Protein AF-A0A3L7UKW8-F1 (afdb_monomer_lite)

Foldseek 3Di:
DCVVCVVVCVVCLVQAAQAPNGSDDQFGPLLDVVNLVVLLVVLVVVCVVPVPAQEAERWGDQAPRHHPDPSSVVQDDPCSSGVVSLVSSQVSCCVNPNRGYYDYDHDHDD

Secondary structure (DSSP, 8-state):
-TGGGHHHHHH-GGGEEEETTEEEEEEE-TT-HHHHHHHHHHHHHHHHH-TT-SEEE----SSS----SHHHHTT-SHHHHHHHHHHHHHHHHHHHSTT-EEE-------

Sequence (110 aa):
MIADHAETFKKHPEYLSLFGGKRQGIQLCVSNPEVRKLAAQWVLDQFAKKPDRDMVSFETSDEGRHCECEQCAKLGSVSDRVFGLANEVAKAVDKAYPGKMIGLLAYTPT

Structure (mmCIF, N/CA/C/O backbone):
data_AF-A0A3L7UKW8-F1
#
_entry.id   AF-A0A3L7UKW8-F1
#
loop_
_atom_site.group_PDB
_atom_site.id
_atom_site.type_symbol
_atom_site.label_atom_id
_atom_site.label_alt_id
_atom_site.label_comp_id
_atom_site.label_asym_id
_atom_site.label_entity_id
_atom_site.label_seq_id
_atom_site.pdbx_PDB_ins_code
_atom_site.Cartn_x
_atom_site.Cartn_y
_atom_site.Cartn_z
_atom_site.occupancy
_atom_site.B_iso_or_equiv
_atom_site.auth_seq_id
_atom_site.auth_comp_id
_atom_site.auth_asym_id
_atom_site.auth_atom_id
_atom_site.pdbx_PDB_model_num
ATOM 1 N N . MET A 1 1 ? -0.431 9.120 2.650 1.00 90.88 1 MET A N 1
ATOM 2 C CA . MET A 1 1 ? 0.721 8.231 2.945 1.00 90.88 1 MET A CA 1
ATOM 3 C C . MET A 1 1 ? 2.075 8.804 2.520 1.00 90.88 1 MET A C 1
ATOM 5 O O . MET A 1 1 ? 2.847 9.105 3.419 1.00 90.88 1 MET A O 1
ATOM 9 N N . ILE A 1 2 ? 2.404 8.933 1.218 1.00 92.88 2 ILE A N 1
ATOM 10 C CA . ILE A 1 2 ? 3.757 9.365 0.773 1.00 92.88 2 ILE A CA 1
ATOM 11 C C . ILE A 1 2 ? 4.133 10.727 1.367 1.00 92.88 2 ILE A C 1
ATOM 13 O O . ILE A 1 2 ? 5.203 10.858 1.951 1.00 92.88 2 ILE A O 1
ATOM 17 N N . ALA A 1 3 ? 3.236 11.714 1.274 1.00 93.31 3 ALA A N 1
ATOM 18 C CA . ALA A 1 3 ? 3.457 13.048 1.836 1.00 93.31 3 ALA A CA 1
ATOM 19 C C . ALA A 1 3 ? 3.708 13.013 3.355 1.00 93.31 3 ALA A C 1
ATOM 21 O O . ALA A 1 3 ? 4.629 13.663 3.840 1.00 93.31 3 ALA A O 1
ATOM 22 N N . ASP A 1 4 ? 2.959 12.183 4.088 1.00 94.75 4 ASP A N 1
ATOM 23 C CA . ASP A 1 4 ? 3.125 12.002 5.539 1.00 94.75 4 ASP A CA 1
ATOM 24 C C . ASP A 1 4 ? 4.442 11.294 5.913 1.00 94.75 4 ASP A C 1
ATOM 26 O O . ASP A 1 4 ? 4.843 11.315 7.072 1.00 94.75 4 ASP A O 1
ATOM 30 N N . HIS A 1 5 ? 5.110 10.658 4.942 1.00 95.75 5 HIS A N 1
ATOM 31 C CA . HIS A 1 5 ? 6.323 9.851 5.114 1.00 95.75 5 HIS A CA 1
ATOM 32 C C . HIS A 1 5 ? 7.460 10.296 4.181 1.00 95.75 5 HIS A C 1
ATOM 34 O O . HIS A 1 5 ? 8.298 9.481 3.789 1.00 95.75 5 HIS A O 1
ATOM 40 N N . ALA A 1 6 ? 7.509 11.579 3.811 1.00 95.38 6 ALA A N 1
ATOM 41 C CA . ALA A 1 6 ? 8.414 12.080 2.776 1.00 95.38 6 ALA A CA 1
ATOM 42 C C . ALA A 1 6 ? 9.887 11.684 3.004 1.00 95.38 6 ALA A C 1
ATOM 44 O O . ALA A 1 6 ? 10.555 11.235 2.076 1.00 95.38 6 ALA A O 1
ATOM 45 N N . GLU A 1 7 ? 10.387 11.775 4.241 1.00 96.75 7 GLU A N 1
ATOM 46 C CA . GLU A 1 7 ? 11.768 11.396 4.575 1.00 96.75 7 GLU A CA 1
ATOM 47 C C . GLU A 1 7 ? 12.033 9.890 4.436 1.00 96.75 7 GLU A C 1
ATOM 49 O O . GLU A 1 7 ? 13.107 9.495 3.981 1.00 96.75 7 GLU A O 1
ATOM 54 N N . THR A 1 8 ? 11.055 9.040 4.761 1.00 96.81 8 THR A N 1
ATOM 55 C CA . THR A 1 8 ? 11.155 7.589 4.542 1.00 96.81 8 THR A CA 1
ATOM 56 C C . THR A 1 8 ? 11.259 7.289 3.050 1.00 96.81 8 THR A C 1
ATOM 58 O O . THR A 1 8 ? 12.152 6.560 2.635 1.00 96.81 8 THR A O 1
ATOM 61 N N . PHE A 1 9 ? 10.413 7.906 2.222 1.00 96.38 9 PHE A N 1
ATOM 62 C CA . PHE A 1 9 ? 10.438 7.698 0.770 1.00 96.38 9 PHE A CA 1
ATOM 63 C C . PHE A 1 9 ? 11.689 8.280 0.095 1.00 96.38 9 PHE A C 1
ATOM 65 O O . PHE A 1 9 ? 12.151 7.725 -0.899 1.00 96.38 9 PHE A O 1
ATOM 72 N N . LYS A 1 10 ? 12.289 9.346 0.644 1.00 95.62 10 LYS A N 1
ATOM 73 C CA . LYS A 1 10 ? 13.597 9.854 0.188 1.00 95.62 10 LYS A CA 1
ATOM 74 C C . LYS A 1 10 ? 14.735 8.871 0.472 1.00 95.62 10 LYS A C 1
ATOM 76 O O . LYS A 1 10 ? 15.628 8.728 -0.357 1.00 95.62 10 LYS A O 1
ATOM 81 N N . LYS A 1 11 ? 14.714 8.213 1.636 1.00 97.62 11 LYS A N 1
ATOM 82 C CA . LYS A 1 11 ? 15.726 7.216 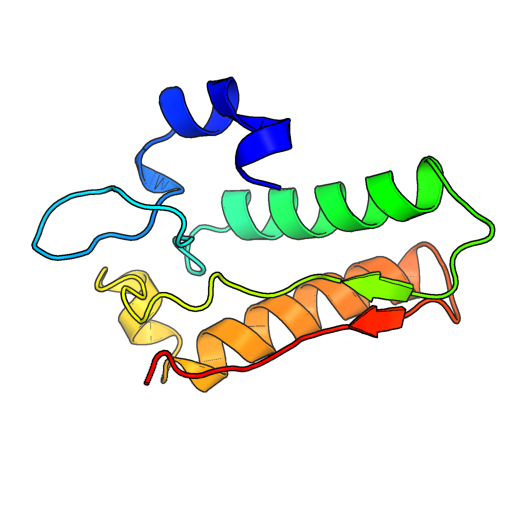2.033 1.00 97.62 11 LYS A CA 1
ATOM 83 C C . LYS A 1 11 ? 15.538 5.866 1.340 1.00 97.62 11 LYS A C 1
ATOM 85 O O . LYS A 1 11 ? 16.520 5.158 1.147 1.00 97.62 11 LYS A O 1
ATOM 90 N N . HIS A 1 12 ? 14.303 5.548 0.960 1.00 97.50 12 HIS A N 1
ATOM 91 C CA . HIS A 1 12 ? 13.906 4.284 0.346 1.00 97.50 12 HIS A CA 1
ATOM 92 C C . HIS A 1 12 ? 13.291 4.508 -1.043 1.00 97.50 12 HIS A C 1
ATOM 94 O O . HIS A 1 12 ? 12.082 4.319 -1.226 1.00 97.50 12 HIS A O 1
ATOM 100 N N . PRO A 1 13 ? 14.079 4.923 -2.054 1.00 96.88 13 PRO A N 1
ATOM 101 C CA . PRO A 1 13 ? 13.561 5.123 -3.407 1.00 96.88 13 PRO A CA 1
ATOM 102 C C . PRO A 1 13 ? 12.937 3.844 -3.995 1.00 96.88 13 PRO A C 1
ATOM 104 O O . PRO A 1 13 ? 12.042 3.923 -4.832 1.00 96.88 13 PRO A O 1
ATOM 107 N N . GLU A 1 14 ? 13.331 2.654 -3.536 1.00 97.75 14 GLU A N 1
ATOM 108 C CA . GLU A 1 14 ? 12.732 1.367 -3.900 1.00 97.75 14 GLU A CA 1
ATOM 109 C C . GLU A 1 14 ? 11.255 1.209 -3.490 1.00 97.75 14 GLU A C 1
ATOM 111 O O . GLU A 1 14 ? 10.588 0.279 -3.959 1.00 97.75 14 GLU A O 1
ATOM 116 N N . TYR A 1 15 ? 10.729 2.104 -2.645 1.00 97.56 15 TYR A N 1
ATOM 117 C CA . TYR A 1 15 ? 9.309 2.150 -2.283 1.00 97.56 15 TYR A CA 1
ATOM 118 C C . TYR A 1 15 ? 8.455 2.812 -3.368 1.00 97.56 15 TYR A C 1
ATOM 120 O O . TYR A 1 15 ? 7.262 2.520 -3.482 1.00 97.56 15 TYR A O 1
ATOM 128 N N . LEU A 1 16 ? 9.061 3.667 -4.194 1.00 97.00 16 LEU A N 1
ATOM 129 C CA . LEU A 1 16 ? 8.397 4.308 -5.323 1.00 97.00 16 LEU A CA 1
ATOM 130 C C . LEU A 1 16 ? 8.306 3.360 -6.518 1.00 97.00 16 LEU A C 1
ATOM 132 O O . LEU A 1 16 ? 9.099 2.426 -6.683 1.00 97.00 16 LEU A O 1
ATOM 136 N N . SER A 1 17 ? 7.329 3.609 -7.382 1.00 96.12 17 SER A N 1
ATOM 137 C CA . SER A 1 17 ? 7.177 2.882 -8.638 1.00 96.12 17 SER A CA 1
ATOM 138 C C . SER A 1 17 ? 8.446 2.971 -9.492 1.00 96.12 17 SER A C 1
ATOM 140 O O . SER A 1 17 ? 9.079 4.023 -9.577 1.00 96.12 17 SER A O 1
ATOM 142 N N . LEU A 1 18 ? 8.838 1.853 -10.107 1.00 97.62 18 LEU A N 1
ATOM 143 C CA . LEU A 1 18 ? 9.782 1.866 -11.220 1.00 97.62 18 LEU A CA 1
ATOM 144 C C . LEU A 1 18 ? 8.982 2.182 -12.481 1.00 97.62 18 LEU A C 1
ATOM 146 O O . LEU A 1 18 ? 8.107 1.397 -12.824 1.00 97.62 18 LEU A O 1
ATOM 150 N N . PHE A 1 19 ? 9.275 3.288 -13.150 1.00 94.94 19 PHE A N 1
ATOM 151 C CA . PHE A 1 19 ? 8.642 3.643 -14.416 1.00 94.94 19 PHE A CA 1
ATOM 152 C C . PHE A 1 19 ? 9.672 4.303 -15.331 1.00 94.94 19 PHE A C 1
ATOM 154 O O . PHE A 1 19 ? 10.371 5.234 -14.910 1.00 94.94 19 PHE A O 1
ATOM 161 N N . GLY A 1 20 ? 9.814 3.798 -16.558 1.00 93.62 20 GLY A N 1
ATOM 162 C CA . GLY A 1 20 ? 10.822 4.290 -17.503 1.00 93.62 20 GLY A CA 1
ATOM 163 C C . GLY A 1 20 ? 12.255 4.130 -16.978 1.00 93.62 20 GLY A C 1
ATOM 164 O O . GLY A 1 20 ? 13.091 5.017 -17.143 1.00 93.62 20 GLY A O 1
ATOM 165 N N . GLY A 1 21 ? 12.523 3.035 -16.258 1.00 95.75 21 GLY A N 1
ATOM 166 C CA . GLY A 1 21 ? 13.844 2.725 -15.698 1.00 95.75 21 GLY A CA 1
ATOM 167 C C . GLY A 1 21 ? 14.255 3.548 -14.469 1.00 95.75 21 GLY A C 1
ATOM 168 O O . GLY A 1 21 ? 15.381 3.399 -13.998 1.00 95.75 21 GLY A O 1
ATOM 169 N N . LYS A 1 22 ? 13.373 4.395 -13.919 1.00 96.62 22 LYS A N 1
ATOM 170 C CA . LYS A 1 22 ? 13.656 5.223 -12.732 1.00 96.62 22 LYS A CA 1
ATOM 171 C C . LYS A 1 22 ? 12.613 5.028 -11.635 1.00 96.62 22 LYS A C 1
ATOM 173 O O . LYS A 1 22 ? 11.433 4.845 -11.918 1.00 96.62 22 LYS A O 1
ATOM 178 N N . ARG A 1 23 ? 13.059 5.081 -10.376 1.00 96.50 23 ARG A N 1
ATOM 179 C CA . ARG A 1 23 ? 12.197 5.084 -9.185 1.00 96.50 23 ARG A CA 1
ATOM 180 C C . ARG A 1 23 ? 11.741 6.511 -8.897 1.00 96.50 23 ARG A C 1
ATOM 182 O O . ARG A 1 23 ? 12.568 7.335 -8.515 1.00 96.50 23 ARG A O 1
ATOM 189 N N . GLN A 1 24 ? 10.473 6.823 -9.152 1.00 93.12 24 GLN A N 1
ATOM 190 C CA . GLN A 1 24 ? 9.982 8.206 -9.115 1.00 93.12 24 GLN A CA 1
ATOM 191 C C . GLN A 1 24 ? 8.452 8.297 -9.020 1.00 93.12 24 GLN A C 1
ATOM 193 O O . GLN A 1 24 ? 7.746 7.290 -9.084 1.00 93.12 24 GLN A O 1
ATOM 198 N N . GLY A 1 25 ? 7.961 9.535 -8.925 1.00 90.56 25 GLY A N 1
ATOM 199 C CA . GLY A 1 25 ? 6.539 9.868 -8.963 1.00 90.56 25 GLY A CA 1
ATOM 200 C C . GLY A 1 25 ? 5.851 9.725 -7.610 1.00 90.56 25 GLY A C 1
ATOM 201 O O . GLY A 1 25 ? 6.495 9.749 -6.562 1.00 90.56 25 GLY A O 1
ATOM 202 N N . ILE A 1 26 ? 4.527 9.593 -7.656 1.00 91.81 26 ILE A N 1
ATOM 203 C CA . ILE A 1 26 ? 3.668 9.428 -6.472 1.00 91.81 26 ILE A CA 1
ATOM 204 C C . ILE A 1 26 ? 2.996 8.048 -6.445 1.00 91.81 26 ILE A C 1
ATOM 206 O O . ILE A 1 26 ? 2.098 7.799 -5.643 1.00 91.81 26 ILE A O 1
ATOM 210 N N . GLN A 1 27 ? 3.443 7.139 -7.313 1.00 93.44 27 GLN A N 1
ATOM 211 C CA . GLN A 1 27 ? 3.023 5.744 -7.346 1.00 93.44 27 GLN A CA 1
ATOM 212 C C . GLN A 1 27 ? 3.909 4.843 -6.491 1.00 93.44 27 GLN A C 1
ATOM 214 O O . GLN A 1 27 ? 5.112 5.064 -6.335 1.00 93.44 27 GLN A O 1
ATOM 219 N N . LEU A 1 28 ? 3.303 3.777 -5.972 1.00 95.69 28 LEU A N 1
ATOM 220 C CA . LEU A 1 28 ? 3.939 2.830 -5.062 1.00 95.69 28 LEU A CA 1
ATOM 221 C C . LEU A 1 28 ? 4.463 1.588 -5.787 1.00 95.69 28 LEU A C 1
ATOM 223 O O . LEU A 1 28 ? 3.859 1.073 -6.731 1.00 95.69 28 LEU A O 1
ATOM 227 N N . CYS A 1 29 ? 5.562 1.035 -5.280 1.00 97.25 29 CYS A N 1
ATOM 228 C CA . CYS A 1 29 ? 5.988 -0.323 -5.595 1.00 97.25 29 CYS A CA 1
ATOM 229 C C . CYS A 1 29 ? 5.186 -1.322 -4.746 1.00 97.25 29 CYS A C 1
ATOM 231 O O . CYS A 1 29 ? 5.624 -1.730 -3.672 1.00 97.25 29 CYS A O 1
ATOM 233 N N . VAL A 1 30 ? 4.004 -1.726 -5.220 1.00 97.12 30 VAL A N 1
ATOM 234 C CA . VAL A 1 30 ? 3.091 -2.614 -4.470 1.00 97.12 30 VAL A CA 1
ATOM 235 C C . VAL A 1 30 ? 3.706 -3.984 -4.164 1.00 97.12 30 VAL A C 1
ATOM 237 O O . VAL A 1 30 ? 3.322 -4.624 -3.195 1.00 97.12 30 VAL A O 1
ATOM 240 N N . SER A 1 31 ? 4.676 -4.466 -4.940 1.00 98.06 31 SER A N 1
ATOM 241 C CA . SER A 1 31 ? 5.370 -5.723 -4.631 1.00 98.06 31 SER A CA 1
ATOM 242 C C . SER A 1 31 ? 6.358 -5.625 -3.470 1.00 98.06 31 SER A C 1
ATOM 244 O O . SER A 1 31 ? 6.887 -6.650 -3.054 1.00 98.06 31 SER A O 1
ATOM 246 N N . ASN A 1 32 ? 6.660 -4.423 -2.973 1.00 98.25 32 ASN A N 1
ATOM 247 C CA . ASN A 1 32 ? 7.557 -4.259 -1.840 1.00 98.25 32 ASN A CA 1
ATOM 248 C C . ASN A 1 32 ? 6.791 -4.530 -0.526 1.00 98.25 32 ASN A C 1
ATOM 250 O O . ASN A 1 32 ? 5.849 -3.794 -0.217 1.00 98.25 32 ASN A O 1
ATOM 254 N N . PRO A 1 33 ? 7.172 -5.554 0.263 1.00 98.12 33 PRO A N 1
ATOM 255 C CA . PRO A 1 33 ? 6.451 -5.912 1.484 1.00 98.12 33 PRO A CA 1
ATOM 256 C C . PRO A 1 33 ? 6.467 -4.796 2.536 1.00 98.12 33 PRO A C 1
ATOM 258 O O . PRO A 1 33 ? 5.488 -4.632 3.259 1.00 98.12 33 PRO A O 1
ATOM 261 N N . GLU A 1 34 ? 7.524 -3.984 2.599 1.00 98.25 34 GLU A N 1
ATOM 262 C CA . GLU A 1 34 ? 7.595 -2.874 3.554 1.00 98.25 34 GLU A CA 1
ATOM 263 C C . GLU A 1 34 ? 6.646 -1.733 3.175 1.00 98.25 34 GLU A C 1
ATOM 265 O O . GLU A 1 34 ? 6.045 -1.114 4.051 1.00 98.25 34 GLU A O 1
ATOM 270 N N . VAL A 1 35 ? 6.408 -1.513 1.877 1.00 97.69 35 VAL A N 1
ATOM 271 C CA . VAL A 1 35 ? 5.390 -0.557 1.408 1.00 97.69 35 VAL A CA 1
ATOM 272 C C . VAL A 1 35 ? 3.987 -1.016 1.798 1.00 97.69 35 VAL A C 1
ATOM 274 O O . VAL A 1 35 ? 3.179 -0.196 2.225 1.00 97.69 35 VAL A O 1
ATOM 277 N N . ARG A 1 36 ? 3.694 -2.319 1.696 1.00 98.19 36 ARG A N 1
ATOM 278 C CA . ARG A 1 36 ? 2.393 -2.882 2.099 1.00 98.19 36 ARG A CA 1
ATOM 279 C C . ARG A 1 36 ? 2.150 -2.752 3.601 1.00 98.19 36 ARG A C 1
ATOM 281 O O . ARG A 1 36 ? 1.080 -2.309 4.015 1.00 98.19 36 ARG A O 1
ATOM 288 N N . LYS A 1 37 ? 3.169 -3.052 4.414 1.00 98.25 37 LYS A N 1
ATOM 289 C CA . LYS A 1 37 ? 3.128 -2.842 5.870 1.00 98.25 37 LYS A CA 1
ATOM 290 C C . LYS A 1 37 ? 2.914 -1.373 6.216 1.00 98.25 37 LYS A C 1
ATOM 292 O O . LYS A 1 37 ? 2.053 -1.062 7.034 1.00 98.25 37 LYS A O 1
ATOM 297 N N . LEU A 1 38 ? 3.661 -0.474 5.571 1.00 98.12 38 LEU A N 1
ATOM 298 C CA . LEU A 1 38 ? 3.534 0.965 5.782 1.00 98.12 38 LEU A CA 1
ATOM 299 C C . LEU A 1 38 ? 2.137 1.472 5.406 1.00 98.12 38 LEU A C 1
ATOM 301 O O . LEU A 1 38 ? 1.571 2.284 6.129 1.00 98.12 38 LEU A O 1
ATOM 305 N N . ALA A 1 39 ? 1.566 0.969 4.312 1.00 98.12 39 ALA A N 1
ATOM 306 C CA . ALA A 1 39 ? 0.210 1.291 3.891 1.00 98.12 39 ALA A CA 1
ATOM 307 C C . ALA A 1 39 ? -0.838 0.872 4.928 1.00 98.12 39 ALA A C 1
ATOM 309 O O . ALA A 1 39 ? -1.669 1.692 5.320 1.00 98.12 39 ALA A O 1
ATOM 310 N N . ALA A 1 40 ? -0.766 -0.370 5.415 1.00 98.44 40 ALA A N 1
ATOM 311 C CA . ALA A 1 40 ? -1.661 -0.852 6.461 1.00 98.44 40 ALA A CA 1
ATOM 312 C C . ALA A 1 40 ? -1.528 -0.007 7.735 1.00 98.44 40 ALA A C 1
ATOM 314 O O . ALA A 1 40 ? -2.529 0.500 8.240 1.00 98.44 40 ALA A O 1
ATOM 315 N N . GLN A 1 41 ? -0.298 0.217 8.207 1.00 98.44 41 GLN A N 1
ATOM 316 C CA . GLN A 1 41 ? -0.051 1.019 9.403 1.00 98.44 41 GLN A CA 1
ATOM 317 C C . GLN A 1 41 ? -0.567 2.451 9.244 1.00 98.44 41 GLN A C 1
ATOM 319 O O . GLN A 1 41 ? -1.224 2.968 10.140 1.00 98.44 41 GLN A O 1
ATOM 324 N N . TRP A 1 42 ? -0.341 3.075 8.086 1.00 98.31 42 TRP A N 1
ATOM 325 C CA . TRP A 1 42 ? -0.801 4.435 7.836 1.00 98.31 42 TRP A CA 1
ATOM 326 C C . TRP A 1 42 ? -2.322 4.558 7.951 1.00 98.31 42 TRP A C 1
ATOM 328 O O . TRP A 1 42 ? -2.796 5.527 8.542 1.00 98.31 42 TRP A O 1
ATOM 338 N N . VAL A 1 43 ? -3.087 3.591 7.428 1.00 98.44 43 VAL A N 1
ATOM 339 C CA . VAL A 1 43 ? -4.554 3.587 7.551 1.00 98.44 43 VAL A CA 1
ATOM 340 C C . VAL A 1 43 ? -4.994 3.354 8.997 1.00 98.44 43 VAL A C 1
ATOM 342 O O . VAL A 1 43 ? -5.878 4.063 9.478 1.00 98.44 43 VAL A O 1
ATOM 345 N N . LEU A 1 44 ? -4.356 2.426 9.717 1.00 98.62 44 LEU A N 1
ATOM 346 C CA . LEU A 1 44 ? -4.629 2.212 11.143 1.00 98.62 44 LEU A CA 1
ATOM 347 C C . LEU A 1 44 ? -4.389 3.491 11.959 1.00 98.62 44 LEU A C 1
ATOM 349 O O . LEU A 1 44 ? -5.227 3.872 12.776 1.00 98.62 44 LEU A O 1
ATOM 353 N N . ASP A 1 45 ? -3.308 4.216 11.669 1.00 98.25 45 ASP A N 1
ATOM 354 C CA . ASP A 1 45 ? -3.000 5.492 12.317 1.00 98.25 45 ASP A CA 1
ATOM 355 C C . ASP A 1 45 ? -4.051 6.570 12.012 1.00 98.25 45 ASP A C 1
ATOM 357 O O . ASP A 1 45 ? -4.302 7.440 12.849 1.00 98.25 45 ASP A O 1
ATOM 361 N N . GLN A 1 46 ? -4.688 6.546 10.832 1.00 98.19 46 GLN A N 1
ATOM 362 C CA . GLN A 1 46 ? -5.782 7.477 10.524 1.00 98.19 46 GLN A CA 1
ATOM 363 C C . GLN A 1 46 ? -7.004 7.238 11.416 1.00 98.19 46 GLN A C 1
ATOM 365 O O . GLN A 1 46 ? -7.619 8.213 11.856 1.00 98.19 46 GLN A O 1
ATOM 370 N N . PHE A 1 47 ? -7.337 5.977 11.704 1.00 98.44 47 PHE A N 1
ATOM 371 C CA . PHE A 1 47 ? -8.403 5.635 12.648 1.00 98.44 47 PHE A CA 1
ATOM 372 C C . PHE A 1 47 ? -8.013 5.955 14.088 1.00 98.44 47 PHE A C 1
ATOM 374 O O . PHE A 1 47 ? -8.813 6.538 14.812 1.00 98.44 47 PHE A O 1
ATOM 381 N N . ALA A 1 48 ? -6.771 5.677 14.494 1.00 97.88 48 ALA A N 1
ATOM 382 C CA . ALA A 1 48 ? -6.285 6.047 15.822 1.00 97.88 48 ALA A CA 1
ATOM 383 C C . ALA A 1 48 ? -6.362 7.567 16.067 1.00 97.88 48 ALA A C 1
ATOM 385 O O . ALA A 1 48 ? -6.721 8.007 17.157 1.00 97.88 48 ALA A O 1
ATOM 386 N N . LYS A 1 49 ? -6.065 8.379 15.041 1.00 97.50 49 LYS A N 1
ATOM 387 C CA . LYS A 1 49 ? -6.154 9.848 15.107 1.00 97.50 49 LYS A CA 1
ATOM 388 C C . LYS A 1 49 ? -7.591 10.368 15.130 1.00 97.50 49 LYS A C 1
ATOM 390 O O . LYS A 1 49 ? -7.827 11.415 15.727 1.00 97.50 49 LYS A O 1
ATOM 395 N N . LYS A 1 50 ? -8.524 9.695 14.449 1.00 97.31 50 LYS A N 1
ATOM 396 C CA . LYS A 1 50 ? -9.946 10.074 14.383 1.00 97.31 50 LYS A CA 1
ATOM 397 C C . LYS A 1 50 ? -10.851 8.838 14.515 1.00 97.31 50 LYS A C 1
ATOM 399 O O . LYS A 1 50 ? -11.320 8.324 13.494 1.00 97.31 50 LYS A O 1
ATOM 404 N N . PRO A 1 51 ? -11.088 8.351 15.748 1.00 96.38 51 PRO A N 1
ATOM 405 C CA . PRO A 1 51 ? -11.828 7.104 15.988 1.00 96.38 51 PRO A CA 1
ATOM 406 C C . PRO A 1 51 ? -13.302 7.145 15.552 1.00 96.38 51 PRO A C 1
ATOM 408 O O . PRO A 1 51 ? -13.926 6.106 15.329 1.00 96.38 51 PRO A O 1
ATOM 411 N N . ASP A 1 52 ? -13.859 8.348 15.423 1.00 97.38 52 ASP A N 1
ATOM 412 C CA . ASP A 1 52 ? -15.220 8.633 14.973 1.00 97.38 52 ASP A CA 1
ATOM 413 C C . ASP A 1 52 ? -15.420 8.423 13.464 1.00 97.38 52 ASP A C 1
ATOM 415 O O . ASP A 1 52 ? -16.548 8.237 13.022 1.00 97.38 52 ASP A O 1
ATOM 419 N N . ARG A 1 53 ? -14.349 8.392 12.659 1.00 97.00 53 ARG A N 1
ATOM 420 C CA . ARG A 1 53 ? -14.450 8.122 11.216 1.00 97.00 53 ARG A CA 1
ATOM 421 C C . ARG A 1 53 ? -14.915 6.703 10.953 1.00 97.00 53 ARG A C 1
ATOM 423 O O . ARG A 1 53 ? -14.330 5.767 11.486 1.00 97.00 53 ARG A O 1
ATOM 430 N N . ASP A 1 54 ? -15.875 6.527 10.054 1.00 97.56 54 ASP A N 1
ATOM 431 C CA . ASP A 1 54 ? -16.303 5.194 9.605 1.00 97.56 54 ASP A CA 1
ATOM 432 C C . ASP A 1 54 ? -15.471 4.654 8.443 1.00 97.56 54 ASP A C 1
ATOM 434 O O . ASP A 1 54 ? -15.399 3.443 8.239 1.00 97.56 54 ASP A O 1
ATOM 438 N N . MET A 1 55 ? -14.796 5.542 7.709 1.00 98.19 55 MET A N 1
ATOM 439 C CA . ME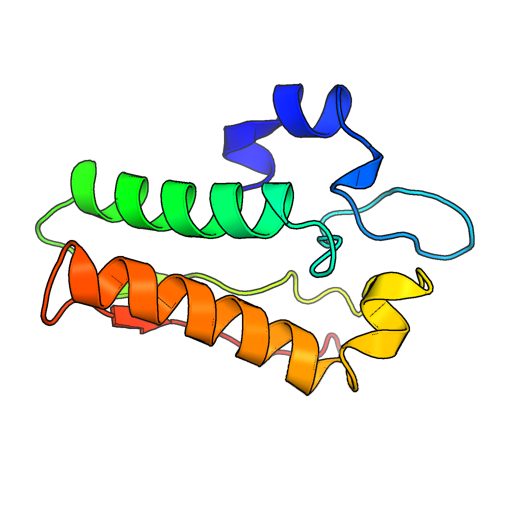T A 1 55 ? -14.012 5.183 6.536 1.00 98.19 55 MET A CA 1
ATOM 440 C C . MET A 1 55 ? -12.755 6.047 6.383 1.00 98.19 55 MET A C 1
ATOM 442 O O . MET A 1 55 ? -12.753 7.235 6.715 1.00 98.19 55 MET A O 1
ATOM 446 N N . VAL A 1 56 ? -11.697 5.454 5.825 1.00 97.94 56 VAL A N 1
ATOM 447 C CA . VAL A 1 56 ? -10.483 6.144 5.361 1.00 97.94 56 VAL A CA 1
ATOM 448 C C . VAL A 1 56 ? -10.318 5.915 3.857 1.00 97.94 56 VAL A C 1
ATOM 450 O O . VAL A 1 56 ? -10.401 4.778 3.402 1.00 97.94 56 VAL A O 1
ATOM 453 N N . SER A 1 57 ? -10.078 6.980 3.083 1.00 95.94 57 SER A N 1
ATOM 454 C CA . SER A 1 57 ? -9.711 6.851 1.662 1.00 95.94 57 SER A CA 1
ATOM 455 C C . SER A 1 57 ? -8.310 6.262 1.553 1.00 95.94 57 SER A C 1
ATOM 457 O O . SER A 1 57 ? -7.373 6.766 2.186 1.00 95.94 57 SER A O 1
ATOM 459 N N . PHE A 1 58 ? -8.179 5.184 0.793 1.00 96.56 58 PHE A N 1
ATOM 460 C CA . PHE A 1 58 ? -6.926 4.494 0.569 1.00 96.56 58 PHE A CA 1
ATOM 461 C C . PHE A 1 58 ? -6.922 3.837 -0.817 1.00 96.56 58 PHE A C 1
ATOM 463 O O . PHE A 1 58 ? -7.457 2.749 -1.036 1.00 96.56 58 PHE A O 1
ATOM 470 N N . GLU A 1 59 ? -6.236 4.498 -1.742 1.00 91.88 59 GLU A N 1
ATOM 471 C CA . GLU A 1 59 ? -6.050 4.068 -3.122 1.00 91.88 59 GLU A CA 1
ATOM 472 C C . GLU A 1 59 ? -4.617 4.350 -3.602 1.00 91.88 59 GLU A C 1
ATOM 474 O O . GLU A 1 59 ? -3.846 5.086 -2.975 1.00 91.88 59 GLU A O 1
ATOM 479 N N . THR A 1 60 ? -4.226 3.735 -4.719 1.00 90.19 60 THR A N 1
ATOM 480 C CA . THR A 1 60 ? -3.025 4.160 -5.454 1.00 90.19 60 THR A CA 1
ATOM 481 C C . THR A 1 60 ? -3.288 5.478 -6.181 1.00 90.19 60 THR A C 1
ATOM 483 O O . THR A 1 60 ? -4.435 5.802 -6.447 1.00 90.19 60 THR A O 1
ATOM 486 N N . SER A 1 61 ? -2.238 6.213 -6.557 1.00 89.19 61 SER A N 1
ATOM 487 C CA . SER A 1 61 ? -2.394 7.473 -7.304 1.00 89.19 61 SER A CA 1
ATOM 488 C C . SER A 1 61 ? -3.119 7.285 -8.656 1.00 89.19 61 SER A C 1
ATOM 490 O O . SER A 1 61 ? -2.981 6.245 -9.296 1.00 89.19 61 SER A O 1
ATOM 492 N N . ASP A 1 62 ? -3.822 8.308 -9.142 1.00 86.38 62 ASP A N 1
ATOM 493 C CA . ASP A 1 62 ? -4.584 8.290 -10.404 1.00 86.38 62 ASP A CA 1
ATOM 494 C C . ASP A 1 62 ? -3.743 8.737 -11.627 1.00 86.38 62 ASP A C 1
ATOM 496 O O . ASP A 1 62 ? -4.217 9.446 -12.509 1.00 86.38 62 ASP A O 1
ATOM 500 N N . GLU A 1 63 ? -2.454 8.380 -11.694 1.00 84.06 63 GLU A N 1
ATOM 501 C CA . GLU A 1 63 ? -1.522 8.924 -12.710 1.00 84.06 63 GLU A CA 1
ATOM 502 C C . GLU A 1 63 ? -1.025 7.923 -13.770 1.00 84.06 63 GLU A C 1
ATOM 504 O O . GLU A 1 63 ? -0.087 8.230 -14.509 1.00 84.06 63 GLU A O 1
ATOM 509 N N . GLY A 1 64 ? -1.586 6.708 -13.815 1.00 83.31 64 GLY A N 1
ATOM 510 C CA . GLY A 1 64 ? -1.291 5.658 -14.809 1.00 83.31 64 GLY A CA 1
ATOM 511 C C . GLY A 1 64 ? 0.119 5.040 -14.764 1.00 83.31 64 GLY A C 1
ATOM 512 O O . GLY A 1 64 ? 0.331 3.941 -15.275 1.00 83.31 64 GLY A O 1
ATOM 513 N N . ARG A 1 65 ? 1.087 5.694 -14.111 1.00 90.50 65 ARG A N 1
ATOM 514 C CA . ARG A 1 65 ? 2.499 5.282 -13.985 1.00 90.50 65 ARG A CA 1
ATOM 515 C C . ARG A 1 65 ? 2.702 4.181 -12.938 1.00 90.50 65 ARG A C 1
ATOM 517 O O . ARG A 1 65 ? 3.468 4.329 -11.989 1.00 90.50 65 ARG A O 1
ATOM 524 N N . HIS A 1 66 ? 1.977 3.075 -13.077 1.00 93.38 66 HIS A N 1
ATOM 525 C CA . HIS A 1 66 ? 2.129 1.924 -12.190 1.00 93.38 66 HIS A CA 1
ATOM 526 C C . HIS A 1 66 ? 3.515 1.285 -12.333 1.00 93.38 66 HIS A C 1
ATOM 528 O O . HIS A 1 66 ? 4.153 1.338 -13.379 1.00 93.38 66 HIS A O 1
ATOM 534 N N . CYS A 1 67 ? 3.979 0.647 -11.258 1.00 96.56 67 CYS A N 1
ATOM 535 C CA . CYS A 1 67 ? 5.322 0.082 -11.191 1.00 96.56 67 CYS A CA 1
ATOM 536 C C . CYS A 1 67 ? 5.551 -1.046 -12.219 1.00 96.56 67 CYS A C 1
ATOM 538 O O . CYS A 1 67 ? 4.851 -2.061 -12.209 1.00 96.56 67 CYS A O 1
ATOM 540 N N . GLU A 1 68 ? 6.600 -0.899 -13.026 1.00 96.75 68 GLU A N 1
ATOM 541 C CA . GLU A 1 68 ? 7.043 -1.799 -14.102 1.00 96.75 68 GLU A CA 1
ATOM 542 C C . GLU A 1 68 ? 8.073 -2.843 -13.635 1.00 96.75 68 GLU A C 1
ATOM 544 O O . GLU A 1 68 ? 8.563 -3.640 -14.430 1.00 96.75 68 GLU A O 1
ATOM 549 N N . CYS A 1 69 ? 8.444 -2.854 -12.348 1.00 97.81 69 CYS A N 1
ATOM 550 C CA . CYS A 1 69 ? 9.422 -3.822 -11.847 1.00 97.81 69 CYS A CA 1
ATOM 551 C C . CYS A 1 69 ? 8.920 -5.271 -11.983 1.00 97.81 69 CYS A C 1
ATOM 553 O O . CYS A 1 69 ? 7.724 -5.549 -11.865 1.00 97.81 69 CYS A O 1
ATOM 555 N N . GLU A 1 70 ? 9.856 -6.210 -12.142 1.00 98.06 70 GLU A N 1
ATOM 556 C CA . GLU A 1 70 ? 9.559 -7.636 -12.342 1.00 98.06 70 GLU A CA 1
ATOM 557 C C . GLU A 1 70 ? 8.662 -8.219 -11.235 1.00 98.06 70 GLU A C 1
ATOM 559 O O . GLU A 1 70 ? 7.762 -9.013 -11.495 1.00 98.06 70 GLU A O 1
ATOM 564 N N . GLN A 1 71 ? 8.864 -7.788 -9.989 1.00 98.31 71 GLN A N 1
ATOM 565 C CA . GLN A 1 71 ? 8.084 -8.275 -8.851 1.00 98.31 71 GLN A CA 1
ATOM 566 C C . GLN A 1 71 ? 6.637 -7.763 -8.879 1.00 98.31 71 GLN A C 1
ATOM 568 O O . GLN A 1 71 ? 5.724 -8.511 -8.549 1.00 98.31 71 GLN A O 1
ATOM 573 N N . CYS A 1 72 ? 6.399 -6.526 -9.328 1.00 97.69 72 CYS A N 1
ATOM 574 C CA . CYS A 1 72 ? 5.044 -6.030 -9.570 1.00 97.69 72 CYS A CA 1
ATOM 575 C C . CYS A 1 72 ? 4.404 -6.755 -10.757 1.00 97.69 72 CYS A C 1
ATOM 577 O O . CYS A 1 72 ? 3.233 -7.108 -10.670 1.00 97.69 72 CYS A O 1
ATOM 579 N N . ALA A 1 73 ? 5.159 -7.038 -11.824 1.00 96.69 73 ALA A N 1
ATOM 580 C CA . ALA A 1 73 ? 4.664 -7.802 -12.971 1.00 96.69 73 ALA A CA 1
ATOM 581 C C . ALA A 1 73 ? 4.124 -9.187 -12.572 1.00 96.69 73 ALA A C 1
ATOM 583 O O . ALA A 1 73 ? 3.061 -9.590 -13.038 1.00 96.69 73 ALA A O 1
ATOM 584 N N . LYS A 1 74 ? 4.800 -9.870 -11.640 1.00 98.19 74 LYS A N 1
ATOM 585 C CA . LYS A 1 74 ? 4.390 -11.184 -11.114 1.00 98.19 74 LYS A CA 1
ATOM 586 C C . LYS A 1 74 ? 3.095 -11.171 -10.298 1.00 98.19 74 LYS A C 1
ATOM 588 O O . LYS A 1 74 ? 2.489 -12.222 -10.135 1.00 98.19 74 LYS A O 1
ATOM 593 N N . LEU A 1 75 ? 2.663 -10.014 -9.790 1.00 97.31 75 LEU A N 1
ATOM 594 C CA . LEU A 1 75 ? 1.411 -9.895 -9.032 1.00 97.31 75 LEU A CA 1
ATOM 595 C C . LEU A 1 75 ? 0.158 -9.897 -9.918 1.00 97.31 75 LEU A C 1
ATOM 597 O O . LEU A 1 75 ? -0.943 -9.941 -9.381 1.00 97.31 75 LEU A O 1
ATOM 601 N N . GLY A 1 76 ? 0.315 -9.827 -11.242 1.00 96.94 76 GLY A N 1
ATOM 602 C CA . GLY A 1 76 ? -0.793 -9.774 -12.192 1.00 96.94 76 GLY A CA 1
ATOM 603 C C . GLY A 1 76 ? -1.006 -8.383 -12.781 1.00 96.94 76 GLY A C 1
ATOM 604 O O . GLY A 1 76 ? -0.076 -7.570 -12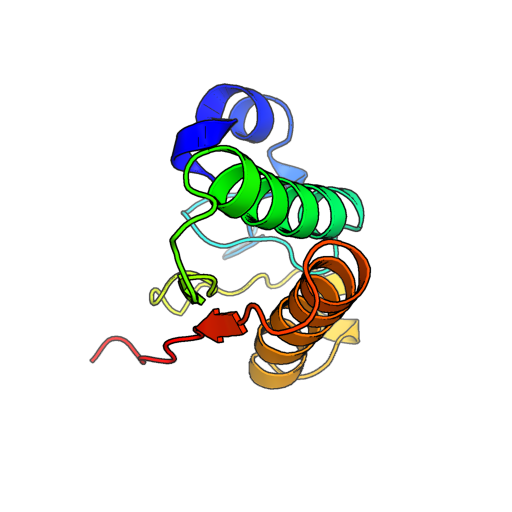.882 1.00 96.94 76 GLY A O 1
ATOM 605 N N . SER A 1 77 ? -2.238 -8.124 -13.208 1.00 95.81 77 SER A N 1
ATOM 606 C CA . SER A 1 77 ? -2.673 -6.864 -13.807 1.00 95.81 77 SER A CA 1
ATOM 607 C C . SER A 1 77 ? -2.527 -5.683 -12.841 1.00 95.81 77 SER A C 1
ATOM 609 O O . SER A 1 77 ? -2.288 -5.840 -11.642 1.00 95.81 77 SER A O 1
ATOM 611 N N . VAL A 1 78 ? -2.685 -4.462 -13.355 1.00 93.38 78 VAL A N 1
ATOM 612 C CA . VAL A 1 78 ? -2.775 -3.269 -12.498 1.00 93.38 78 VAL A CA 1
ATOM 613 C C . VAL A 1 78 ? -3.913 -3.417 -11.485 1.00 93.38 78 VAL A C 1
ATOM 615 O O . VAL A 1 78 ? -3.707 -3.142 -10.305 1.00 93.38 78 VAL A O 1
ATOM 618 N N . SER A 1 79 ? -5.070 -3.929 -11.914 1.00 94.19 79 SER A N 1
ATOM 619 C CA . SER A 1 79 ? -6.215 -4.184 -11.038 1.00 94.19 79 SER A CA 1
ATOM 620 C C . SER A 1 79 ? -5.868 -5.166 -9.918 1.00 94.19 79 SER A C 1
ATOM 622 O O . SER A 1 79 ? -6.154 -4.871 -8.760 1.00 94.19 79 SER A O 1
ATOM 624 N N . ASP A 1 80 ? -5.175 -6.269 -10.219 1.00 96.75 80 ASP A N 1
ATOM 625 C CA . ASP A 1 80 ? -4.761 -7.249 -9.200 1.00 96.75 80 ASP A CA 1
ATOM 626 C C .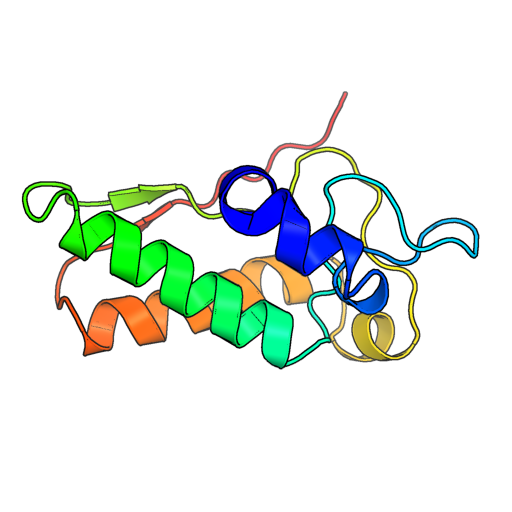 ASP A 1 80 ? -3.879 -6.610 -8.123 1.00 96.75 80 ASP A C 1
ATOM 628 O O . ASP A 1 80 ? -4.016 -6.892 -6.932 1.00 96.75 80 ASP A O 1
ATOM 632 N N . ARG A 1 81 ? -2.991 -5.695 -8.522 1.00 95.56 81 ARG A N 1
ATOM 633 C CA . ARG A 1 81 ? -2.100 -4.984 -7.595 1.00 95.56 81 ARG A CA 1
ATOM 634 C C . ARG A 1 81 ? -2.868 -3.989 -6.732 1.00 95.56 81 ARG A C 1
ATOM 636 O O . ARG A 1 81 ? -2.672 -3.965 -5.519 1.00 95.56 81 ARG A O 1
ATOM 643 N N . VAL A 1 82 ? -3.720 -3.175 -7.352 1.00 95.19 82 VAL A N 1
ATOM 644 C CA . VAL A 1 82 ? -4.486 -2.113 -6.686 1.00 95.19 82 VAL A CA 1
ATOM 645 C C . VAL A 1 82 ? -5.491 -2.713 -5.700 1.00 95.19 82 VAL A C 1
ATOM 647 O O . VAL A 1 82 ? -5.431 -2.414 -4.506 1.00 95.19 82 VAL A O 1
ATOM 650 N N . PHE A 1 83 ? -6.342 -3.636 -6.156 1.00 96.25 83 PHE A N 1
ATOM 651 C CA . PHE A 1 83 ? -7.305 -4.313 -5.285 1.00 96.25 83 PHE A CA 1
ATOM 652 C C . PHE A 1 83 ? -6.624 -5.263 -4.299 1.00 96.25 83 PHE A C 1
ATOM 654 O O . PHE A 1 83 ? -7.082 -5.399 -3.168 1.00 96.25 83 PHE A O 1
ATOM 661 N N . GLY A 1 84 ? -5.507 -5.890 -4.677 1.00 97.12 84 GLY A N 1
ATOM 662 C CA . GLY A 1 84 ? -4.726 -6.734 -3.775 1.00 97.12 84 GLY A CA 1
ATOM 663 C C . GLY A 1 84 ? -4.192 -5.964 -2.568 1.00 97.12 84 GLY A C 1
ATOM 664 O O . GLY A 1 84 ? -4.354 -6.420 -1.436 1.00 97.12 84 GLY A O 1
ATOM 665 N N . LEU A 1 85 ? -3.614 -4.779 -2.792 1.00 97.62 85 LEU A N 1
ATOM 666 C CA . LEU A 1 85 ? -3.155 -3.901 -1.714 1.00 97.62 85 LEU A CA 1
ATOM 667 C C . LEU A 1 85 ? -4.322 -3.420 -0.844 1.00 97.62 85 LEU A C 1
ATOM 669 O O . LEU A 1 85 ? -4.234 -3.486 0.380 1.00 97.62 85 LEU A O 1
ATOM 673 N N . ALA A 1 86 ? -5.421 -2.981 -1.461 1.00 97.88 86 ALA A N 1
ATOM 674 C CA . ALA A 1 86 ? -6.607 -2.542 -0.732 1.00 97.88 86 ALA A CA 1
ATOM 675 C C . ALA A 1 86 ? -7.176 -3.659 0.154 1.00 97.88 86 ALA A C 1
ATOM 677 O O . ALA A 1 86 ? -7.409 -3.448 1.338 1.00 97.88 86 ALA A O 1
ATOM 678 N N . ASN A 1 87 ? -7.305 -4.878 -0.372 1.00 98.12 87 ASN A N 1
ATOM 679 C CA . ASN A 1 87 ? -7.780 -6.033 0.388 1.00 98.12 87 ASN A CA 1
ATOM 680 C C . ASN A 1 87 ? -6.866 -6.378 1.572 1.00 98.12 87 ASN A C 1
ATOM 682 O O . ASN A 1 87 ? -7.351 -6.761 2.636 1.00 98.12 87 ASN A O 1
ATOM 686 N N . GLU A 1 88 ? -5.548 -6.269 1.402 1.00 98.31 88 GLU A N 1
ATOM 687 C CA . GLU A 1 88 ? -4.587 -6.495 2.486 1.00 98.31 88 GLU A CA 1
ATOM 688 C C . GLU A 1 88 ? -4.757 -5.462 3.607 1.00 98.31 88 GLU A C 1
ATOM 690 O O . GLU A 1 88 ? -4.846 -5.827 4.781 1.00 98.31 88 GLU A O 1
ATOM 695 N N . VAL A 1 89 ? -4.894 -4.186 3.244 1.00 98.62 89 VAL A N 1
ATOM 696 C CA . VAL A 1 89 ? -5.142 -3.101 4.199 1.00 98.62 89 VAL A CA 1
ATOM 697 C C . VAL A 1 89 ? -6.513 -3.242 4.865 1.00 98.62 89 VAL A C 1
ATOM 699 O O . VAL A 1 89 ? -6.608 -3.102 6.082 1.00 98.62 89 VAL A O 1
ATOM 702 N N . ALA A 1 90 ? -7.559 -3.599 4.118 1.00 98.50 90 ALA A N 1
ATOM 703 C CA . ALA A 1 90 ? -8.900 -3.821 4.655 1.00 98.50 90 ALA A CA 1
ATOM 704 C C . ALA A 1 90 ? -8.914 -4.932 5.715 1.00 98.50 90 ALA A C 1
ATOM 706 O O . ALA A 1 90 ? -9.525 -4.764 6.764 1.00 98.50 90 ALA A O 1
ATOM 707 N N . LYS A 1 91 ? -8.183 -6.034 5.496 1.00 98.62 91 LYS A N 1
ATOM 708 C CA . LYS A 1 91 ? -8.032 -7.110 6.495 1.00 98.62 91 LYS A CA 1
ATOM 709 C C . LYS A 1 91 ? -7.330 -6.633 7.766 1.00 98.62 91 LYS A C 1
ATOM 711 O O . LYS A 1 91 ? -7.686 -7.061 8.861 1.00 98.62 91 LYS A O 1
ATOM 716 N N . ALA A 1 92 ? -6.322 -5.769 7.634 1.00 98.56 92 ALA A N 1
ATOM 717 C CA . ALA A 1 92 ? -5.653 -5.181 8.791 1.00 98.56 92 ALA A CA 1
ATOM 718 C C . ALA A 1 92 ? -6.598 -4.255 9.576 1.00 98.56 92 ALA A C 1
ATOM 720 O O . ALA A 1 92 ? -6.627 -4.320 10.805 1.00 98.56 92 ALA A O 1
ATOM 721 N N . VAL A 1 93 ? -7.397 -3.446 8.869 1.00 98.56 93 VAL A N 1
ATOM 722 C CA . VAL A 1 93 ? -8.419 -2.574 9.466 1.00 98.56 93 VAL A CA 1
ATOM 723 C C . VAL A 1 93 ? -9.492 -3.389 10.174 1.00 98.56 93 VAL A C 1
ATOM 725 O O . VAL A 1 93 ? -9.739 -3.122 11.340 1.00 98.56 93 VAL A O 1
ATOM 728 N N . ASP A 1 94 ? -10.064 -4.409 9.536 1.00 98.31 94 ASP A N 1
ATOM 729 C CA . ASP A 1 94 ? -11.107 -5.254 10.135 1.00 98.31 94 ASP A CA 1
ATOM 730 C C . ASP A 1 94 ? -10.633 -5.922 11.436 1.00 98.31 94 ASP A C 1
ATOM 732 O O . ASP A 1 94 ? -11.343 -5.940 12.439 1.00 98.31 94 ASP A O 1
ATOM 736 N N . LYS A 1 95 ? -9.374 -6.380 11.470 1.00 98.50 95 LYS A N 1
ATOM 737 C CA . LYS A 1 95 ? -8.771 -6.964 12.674 1.00 98.50 95 LYS A CA 1
ATOM 738 C C . LYS A 1 95 ? -8.606 -5.956 13.820 1.00 98.50 95 LYS A C 1
ATOM 740 O O . LYS A 1 95 ? -8.744 -6.337 14.980 1.00 98.50 95 LYS A O 1
ATOM 745 N N . ALA A 1 96 ? -8.229 -4.715 13.518 1.00 98.31 96 ALA A N 1
ATOM 746 C CA . ALA A 1 96 ? -7.921 -3.699 14.528 1.00 98.31 96 ALA A CA 1
ATOM 747 C C . ALA A 1 96 ? -9.149 -2.879 14.955 1.00 98.31 96 ALA A C 1
ATOM 749 O O . ALA A 1 96 ? -9.259 -2.484 16.114 1.00 98.31 96 ALA A O 1
ATOM 750 N N . TYR A 1 97 ? -10.062 -2.635 14.018 1.00 97.94 97 TYR A N 1
ATOM 751 C CA . TYR A 1 97 ? -11.235 -1.780 14.152 1.00 97.94 97 TYR A CA 1
ATOM 752 C C . TYR A 1 97 ? -12.442 -2.413 13.428 1.00 97.94 97 TYR A C 1
ATOM 754 O O . TYR A 1 97 ? -12.845 -1.924 12.367 1.00 97.94 97 TYR A O 1
ATOM 762 N N . PRO A 1 98 ? -13.038 -3.491 13.978 1.00 97.69 98 PRO A N 1
ATOM 763 C CA . PRO A 1 98 ? -14.177 -4.161 13.354 1.00 97.69 98 PRO A CA 1
ATOM 764 C C . PRO A 1 98 ? -15.308 -3.184 13.004 1.00 97.69 98 PRO A C 1
ATOM 766 O O . PRO A 1 98 ? -15.703 -2.353 13.825 1.00 97.69 98 PRO A O 1
ATOM 769 N N . GLY A 1 99 ? -15.826 -3.280 11.778 1.00 96.69 99 GLY A N 1
ATOM 770 C CA . GLY A 1 99 ? -16.889 -2.408 11.262 1.00 96.69 99 GLY A CA 1
ATOM 771 C C . GLY A 1 99 ? -16.418 -1.093 10.629 1.00 96.69 99 GLY A C 1
ATOM 772 O O . GLY A 1 99 ? -17.234 -0.390 10.036 1.00 96.69 99 GLY A O 1
ATOM 773 N N . LYS A 1 100 ? -15.123 -0.758 10.701 1.00 98.25 100 LYS A N 1
ATOM 774 C CA . LYS A 1 100 ? -14.539 0.360 9.944 1.00 98.25 100 LYS A CA 1
ATOM 775 C C . LYS A 1 100 ? -14.182 -0.065 8.518 1.00 98.25 100 LYS A C 1
ATOM 777 O O . LYS A 1 100 ? -13.876 -1.225 8.259 1.00 98.25 100 LYS A O 1
ATOM 782 N N . MET A 1 101 ? -14.216 0.885 7.586 1.00 98.06 101 MET A N 1
ATOM 783 C CA . MET A 1 101 ? -14.070 0.629 6.149 1.00 98.06 101 MET A CA 1
ATOM 784 C C . MET A 1 101 ? -12.872 1.361 5.543 1.00 98.06 101 MET A C 1
ATOM 786 O O . MET A 1 101 ? -12.430 2.396 6.036 1.00 98.06 101 MET A O 1
ATOM 790 N N . ILE A 1 102 ? -12.386 0.879 4.404 1.00 97.88 102 ILE A N 1
ATOM 791 C CA . ILE A 1 102 ? -11.541 1.685 3.519 1.00 97.88 102 ILE A CA 1
ATOM 792 C C . ILE A 1 102 ? -12.298 1.985 2.230 1.00 97.88 102 ILE A C 1
ATOM 794 O O . ILE A 1 102 ? -13.053 1.145 1.743 1.00 97.88 102 ILE A O 1
ATOM 798 N N . GLY A 1 103 ? -12.106 3.187 1.700 1.00 96.06 103 GLY A N 1
ATOM 799 C CA . GLY A 1 103 ? -12.594 3.575 0.383 1.00 96.06 103 GLY A CA 1
ATOM 800 C C . GLY A 1 103 ? -11.473 3.452 -0.637 1.00 96.06 103 GLY A C 1
ATOM 801 O O . GLY A 1 103 ? -10.344 3.815 -0.329 1.00 96.06 103 GLY A O 1
ATOM 802 N N . LEU A 1 104 ? -11.789 2.957 -1.831 1.00 94.88 104 LEU A N 1
ATOM 803 C CA . LEU A 1 104 ? -10.882 2.965 -2.972 1.00 94.88 104 LEU A CA 1
ATOM 804 C C . LEU A 1 104 ? -11.587 3.643 -4.133 1.00 94.88 104 LEU A C 1
ATOM 806 O O . LEU A 1 104 ? -12.606 3.153 -4.624 1.00 94.88 104 LEU A O 1
ATOM 810 N N . LEU A 1 105 ? -11.033 4.768 -4.563 1.00 90.88 105 LEU A N 1
ATOM 811 C CA . LEU A 1 105 ? -11.447 5.436 -5.784 1.00 90.88 105 LEU A CA 1
ATOM 812 C C . LEU A 1 105 ? -10.547 4.968 -6.931 1.00 90.88 105 LEU A C 1
ATOM 814 O O . LEU A 1 105 ? -9.335 4.865 -6.774 1.00 90.88 105 LEU A O 1
ATOM 818 N N . ALA A 1 106 ? -11.155 4.624 -8.065 1.00 86.12 106 ALA A N 1
ATOM 819 C CA . ALA A 1 106 ? -10.444 4.142 -9.243 1.00 86.12 106 ALA A CA 1
ATOM 820 C C . ALA A 1 106 ? -10.821 5.014 -10.436 1.00 86.12 106 ALA A C 1
ATOM 822 O O . ALA A 1 106 ? -11.795 4.736 -11.140 1.00 86.12 106 ALA A O 1
ATOM 823 N N . TYR A 1 107 ? -10.050 6.077 -10.643 1.00 82.25 107 TYR A N 1
ATOM 824 C CA . TYR A 1 107 ? -10.182 6.925 -11.816 1.00 82.25 107 TYR A CA 1
ATOM 825 C C . TYR A 1 107 ? -9.064 6.621 -12.809 1.00 82.25 107 TYR A C 1
ATOM 827 O O . TYR A 1 107 ? -7.976 6.171 -12.461 1.00 82.25 107 TYR A O 1
ATOM 835 N N . THR A 1 108 ? -9.348 6.847 -14.086 1.00 64.31 108 THR A N 1
ATOM 836 C CA . THR A 1 108 ? -8.316 6.901 -15.123 1.00 64.31 108 THR A CA 1
ATOM 837 C C . THR A 1 108 ? -8.135 8.371 -15.482 1.00 64.31 108 THR A C 1
ATOM 839 O O . THR A 1 108 ? -9.151 9.046 -15.667 1.00 64.31 108 THR A O 1
ATOM 842 N N . PRO A 1 109 ? -6.902 8.899 -15.575 1.00 60.53 109 PRO A N 1
ATOM 843 C CA . PRO A 1 109 ? -6.713 10.233 -16.123 1.00 60.53 109 PRO A CA 1
ATOM 844 C C . PRO A 1 109 ? -7.198 10.224 -17.579 1.00 60.53 109 PRO A C 1
ATOM 846 O O . PRO A 1 109 ? -6.763 9.385 -18.369 1.00 60.53 109 PRO A O 1
ATOM 849 N N . THR A 1 110 ? -8.145 11.108 -17.896 1.00 47.66 110 THR A N 1
ATOM 850 C CA . THR A 1 110 ? -8.531 11.442 -19.277 1.00 47.66 110 THR A CA 1
ATOM 851 C C . THR A 1 110 ? -7.373 12.064 -20.033 1.00 47.66 110 THR A C 1
ATOM 853 O O . THR A 1 110 ? -6.679 12.902 -19.410 1.00 47.66 110 THR A O 1
#

pLDDT: mean 94.9, std 7.18, range [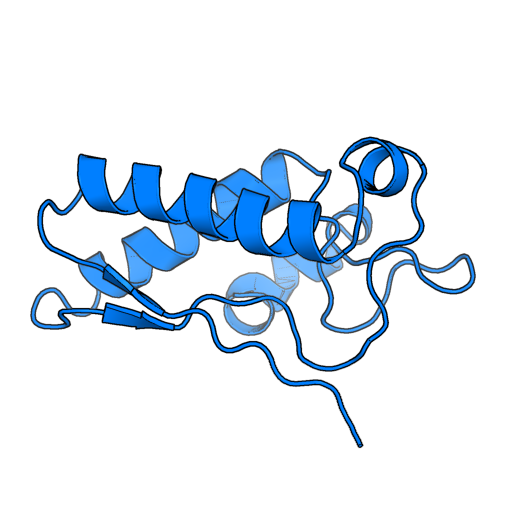47.66, 98.62]

Radius of gyration: 13.86 Å; chains: 1; bound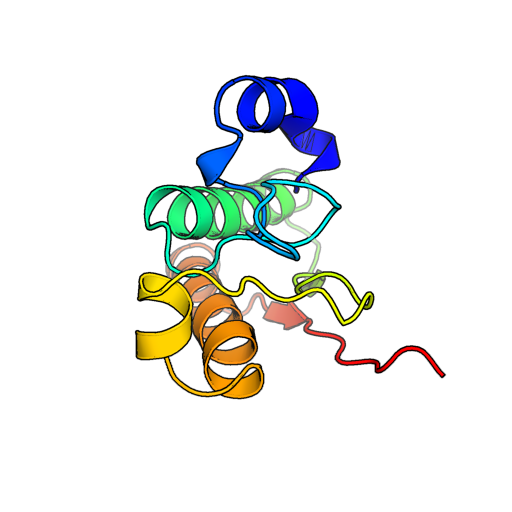ing box: 33×24×35 Å